Protein AF-A0A060BVW6-F1 (afdb_monomer_lite)

InterPro domains:
  IPR048912 Beta-galactosidase 1-like , first all-beta domain [PF21317] (2-100)

pLDDT: mean 92.95, std 6.06, range [51.47, 98.62]

Structure (mmCIF, N/CA/C/O backbone):
data_AF-A0A060BVW6-F1
#
_entry.id   AF-A0A060BVW6-F1
#
loop_
_atom_site.group_PDB
_atom_site.id
_atom_site.type_symbol
_atom_site.label_atom_id
_atom_site.label_alt_id
_atom_site.label_comp_id
_atom_site.label_asym_id
_atom_site.label_entity_id
_atom_site.label_seq_id
_atom_site.pdbx_PDB_ins_code
_atom_site.Cartn_x
_atom_site.Cartn_y
_atom_site.Cartn_z
_atom_site.occupancy
_atom_site.B_iso_or_equiv
_atom_site.auth_seq_id
_atom_site.auth_comp_id
_atom_site.auth_asym_id
_atom_site.auth_atom_id
_atom_site.pdbx_PDB_model_num
ATOM 1 N N . SER A 1 1 ? 0.487 -14.498 -8.858 1.00 51.47 1 SER A N 1
ATOM 2 C CA . SER A 1 1 ? 0.491 -13.100 -9.323 1.00 51.47 1 SER A CA 1
ATOM 3 C C . SER A 1 1 ? 1.792 -12.452 -8.881 1.00 51.47 1 SER A C 1
ATOM 5 O O . SER A 1 1 ? 2.311 -12.844 -7.844 1.00 51.47 1 SER A O 1
ATOM 7 N N . ARG A 1 2 ? 2.347 -11.556 -9.700 1.00 68.19 2 ARG A N 1
ATOM 8 C CA . ARG A 1 2 ? 3.429 -10.617 -9.361 1.00 68.19 2 ARG A CA 1
ATOM 9 C C . ARG A 1 2 ? 2.847 -9.212 -9.546 1.00 68.19 2 ARG A C 1
ATOM 11 O O . ARG A 1 2 ? 1.929 -9.080 -10.355 1.00 68.19 2 ARG A O 1
ATOM 18 N N . GLY A 1 3 ? 3.336 -8.210 -8.827 1.00 89.31 3 GLY A N 1
ATOM 19 C CA . GLY A 1 3 ? 2.819 -6.839 -8.905 1.00 89.31 3 GLY A CA 1
ATOM 20 C C . GLY A 1 3 ? 2.173 -6.400 -7.597 1.00 89.31 3 GLY A C 1
ATOM 21 O O . GLY A 1 3 ? 2.658 -6.760 -6.526 1.00 89.31 3 GLY A O 1
ATOM 22 N N . PHE A 1 4 ? 1.083 -5.635 -7.679 1.00 94.31 4 PHE A N 1
ATOM 23 C CA . PHE A 1 4 ? 0.494 -4.980 -6.512 1.00 94.31 4 PHE A C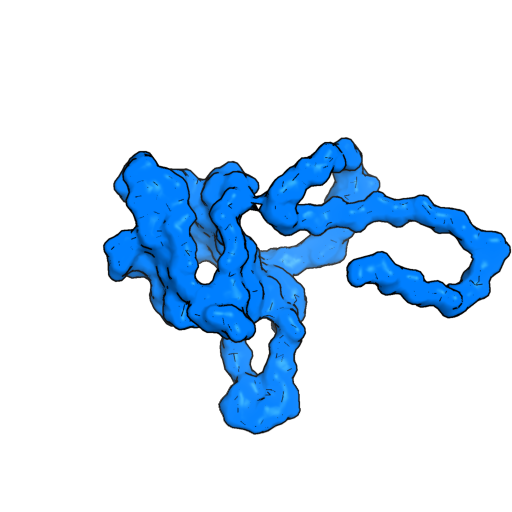A 1
ATOM 24 C C . PHE A 1 4 ? -0.912 -5.485 -6.184 1.00 94.31 4 PHE A C 1
ATOM 26 O O . PHE A 1 4 ? -1.695 -5.848 -7.067 1.00 94.31 4 PHE A O 1
ATOM 33 N N . VAL A 1 5 ? -1.257 -5.453 -4.898 1.00 95.69 5 VAL A N 1
ATOM 34 C CA . VAL A 1 5 ? -2.612 -5.685 -4.390 1.00 95.69 5 VAL A CA 1
ATOM 35 C C . VAL A 1 5 ? -3.001 -4.525 -3.487 1.00 95.69 5 VAL A C 1
ATOM 37 O O . VAL A 1 5 ? -2.297 -4.212 -2.531 1.00 95.69 5 VAL A O 1
ATOM 40 N N . ARG A 1 6 ? -4.141 -3.898 -3.766 1.00 96.56 6 ARG A N 1
ATOM 41 C CA . ARG A 1 6 ? -4.740 -2.889 -2.895 1.00 96.56 6 ARG A CA 1
ATOM 42 C C . ARG A 1 6 ? -5.692 -3.561 -1.917 1.00 96.56 6 ARG A C 1
ATOM 44 O O . ARG A 1 6 ? -6.665 -4.184 -2.340 1.00 96.56 6 ARG A O 1
ATOM 51 N N . TYR A 1 7 ? -5.438 -3.372 -0.631 1.00 97.69 7 TYR A N 1
ATOM 52 C CA . TYR A 1 7 ? -6.361 -3.673 0.454 1.00 97.69 7 TYR A CA 1
ATOM 53 C C . TYR A 1 7 ? -7.030 -2.374 0.899 1.00 97.69 7 TYR A C 1
ATOM 55 O O . TYR A 1 7 ? -6.339 -1.416 1.230 1.00 97.69 7 TYR A O 1
ATOM 63 N N . ARG A 1 8 ? -8.361 -2.335 0.906 1.00 98.44 8 ARG A N 1
ATOM 64 C CA . ARG A 1 8 ? -9.152 -1.163 1.296 1.00 98.44 8 ARG A CA 1
ATOM 65 C C . ARG A 1 8 ? -10.136 -1.503 2.402 1.00 98.44 8 ARG A C 1
ATOM 67 O O . ARG A 1 8 ? -10.773 -2.550 2.333 1.00 98.44 8 ARG A O 1
ATOM 74 N N . THR A 1 9 ? -10.309 -0.607 3.365 1.00 98.44 9 THR A N 1
ATOM 75 C CA . THR A 1 9 ? -11.393 -0.679 4.352 1.00 98.44 9 THR A CA 1
ATOM 76 C C . THR A 1 9 ? -11.816 0.714 4.812 1.00 98.44 9 THR A C 1
ATOM 78 O O . THR A 1 9 ? -11.035 1.659 4.738 1.00 98.44 9 THR A O 1
ATOM 81 N N . GLU A 1 10 ? -13.040 0.834 5.319 1.00 98.44 10 GLU A N 1
ATOM 82 C CA . GLU A 1 10 ? -13.539 2.069 5.929 1.00 98.44 10 GLU A CA 1
ATOM 83 C C . GLU A 1 10 ? -13.254 2.083 7.435 1.00 98.44 10 GLU A C 1
ATOM 85 O O . GLU A 1 10 ? -13.429 1.072 8.123 1.00 98.44 10 GLU A O 1
ATOM 90 N N . LEU A 1 11 ? -12.823 3.234 7.948 1.00 98.31 11 LEU A N 1
ATOM 91 C CA . LEU A 1 11 ? -12.609 3.496 9.367 1.00 98.31 11 LEU A CA 1
ATOM 92 C C . LEU A 1 11 ? -13.732 4.396 9.903 1.00 98.31 11 LEU A C 1
ATOM 94 O O . LEU A 1 11 ? -14.138 5.349 9.238 1.00 98.31 11 LEU A O 1
ATOM 98 N N . ALA A 1 12 ? -14.206 4.129 11.122 1.00 95.81 12 ALA A N 1
ATOM 99 C CA . ALA A 1 12 ? -15.303 4.876 11.754 1.00 95.81 12 ALA A CA 1
ATOM 100 C C . ALA A 1 12 ? -15.081 5.135 13.261 1.00 95.81 12 ALA A C 1
ATOM 102 O O . ALA A 1 12 ? -16.025 5.402 14.001 1.00 95.81 12 ALA A O 1
ATOM 103 N N . ASP A 1 13 ? -13.832 5.068 13.723 1.00 92.88 13 ASP A N 1
ATOM 104 C CA . ASP A 1 13 ? -13.440 5.169 15.137 1.00 92.88 13 ASP A CA 1
ATOM 105 C C . ASP A 1 13 ? -13.183 6.621 15.602 1.00 92.88 13 ASP A C 1
ATOM 107 O O . ASP A 1 13 ? -12.810 6.862 16.752 1.00 92.88 13 ASP A O 1
ATOM 111 N N . GLY A 1 14 ? -13.408 7.605 14.725 1.00 92.06 14 GLY A N 1
ATOM 112 C CA . GLY A 1 14 ? -13.365 9.035 15.041 1.00 92.06 14 GLY A CA 1
ATOM 113 C C . GLY A 1 14 ? -12.085 9.755 14.605 1.00 92.06 14 GLY A C 1
ATOM 114 O O . GLY A 1 14 ? -11.288 9.254 13.815 1.00 92.06 14 GLY A O 1
ATOM 115 N N . PHE A 1 15 ? -11.907 10.984 15.097 1.00 95.00 15 PHE A N 1
ATOM 116 C CA . PHE A 1 15 ? -10.856 11.904 14.633 1.00 95.00 15 PHE A CA 1
ATOM 117 C C . PHE A 1 15 ? -9.542 11.832 15.421 1.00 95.00 15 PHE A C 1
ATOM 119 O O . PHE A 1 15 ? -8.584 12.510 15.061 1.00 95.00 15 PHE A O 1
ATOM 126 N N . ALA A 1 16 ? -9.478 11.033 16.487 1.00 96.25 16 ALA A N 1
ATOM 127 C CA . ALA A 1 16 ? -8.242 10.857 17.240 1.00 96.25 16 ALA A CA 1
ATOM 128 C C . ALA A 1 16 ? -7.221 10.030 16.432 1.00 96.25 16 ALA A C 1
ATOM 130 O O . ALA A 1 16 ? -7.627 9.093 15.732 1.00 96.25 16 ALA A O 1
ATOM 131 N N . PRO A 1 17 ? -5.911 10.325 16.541 1.00 97.88 17 PRO A N 1
ATOM 132 C CA . PRO A 1 17 ? -4.870 9.467 15.991 1.00 97.88 17 PRO A CA 1
ATOM 133 C C . PRO A 1 17 ? -4.975 8.041 16.530 1.00 97.88 17 PRO A C 1
ATOM 135 O O . PRO A 1 17 ? -5.288 7.830 17.704 1.00 97.88 17 PRO A O 1
ATOM 138 N N . ALA A 1 18 ? -4.680 7.058 15.684 1.00 98.06 18 ALA A N 1
ATOM 139 C CA . ALA A 1 18 ? -4.763 5.652 16.055 1.00 98.06 18 ALA A CA 1
ATOM 140 C C . ALA A 1 18 ? -3.646 4.834 15.418 1.00 98.06 18 ALA A C 1
ATOM 142 O O . ALA A 1 18 ? -3.226 5.073 14.289 1.00 98.06 18 ALA A O 1
ATOM 143 N N . VAL A 1 19 ? -3.176 3.835 16.158 1.00 98.31 19 VAL A N 1
ATOM 144 C CA . VAL A 1 19 ? -2.156 2.909 15.674 1.00 98.31 19 VAL A CA 1
ATOM 145 C C . VAL A 1 19 ? -2.805 1.890 14.743 1.00 98.31 19 VAL A C 1
ATOM 147 O O . VAL A 1 19 ? -3.677 1.135 15.179 1.00 98.31 19 VAL A O 1
ATOM 150 N N . PHE A 1 20 ? -2.357 1.855 13.490 1.00 98.44 20 PHE A N 1
ATOM 151 C CA . PHE A 1 20 ? -2.619 0.765 12.559 1.00 98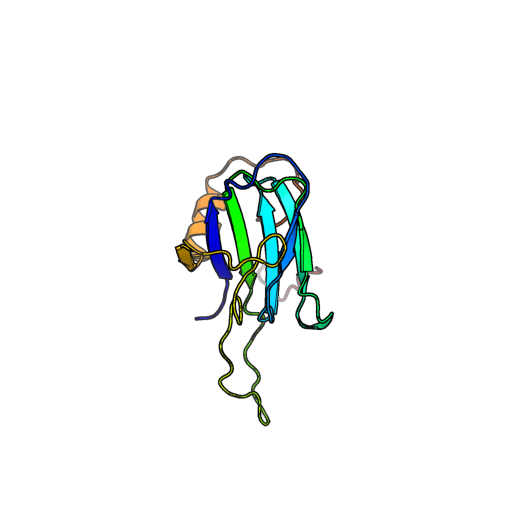.44 20 PHE A CA 1
ATOM 152 C C . PHE A 1 20 ? -1.475 -0.245 12.632 1.00 98.44 20 PHE A C 1
ATOM 154 O O . PHE A 1 20 ? -0.302 0.137 12.610 1.00 98.44 20 PHE A O 1
ATOM 161 N N . SER A 1 21 ? -1.798 -1.531 12.733 1.00 98.00 21 SER A N 1
ATOM 162 C CA . SER A 1 21 ? -0.792 -2.589 12.759 1.00 98.00 21 SER A CA 1
ATOM 163 C C . SER A 1 21 ? -1.228 -3.849 12.029 1.00 98.00 21 SER A C 1
ATOM 165 O O . SER A 1 21 ? -2.417 -4.111 11.857 1.00 98.00 21 SER A O 1
ATOM 167 N N . VAL A 1 22 ? -0.244 -4.638 11.614 1.00 97.31 22 VAL A N 1
ATOM 168 C CA . VAL A 1 22 ? -0.396 -5.962 10.995 1.00 97.31 22 VAL A CA 1
ATOM 169 C C . VAL A 1 22 ? 0.599 -6.927 11.642 1.00 97.31 22 VAL A C 1
ATOM 171 O O . VAL A 1 22 ? 1.495 -6.482 12.364 1.00 97.31 22 VAL A O 1
ATOM 174 N N . ASP A 1 23 ? 0.474 -8.234 11.410 1.00 95.06 23 ASP A N 1
ATOM 175 C CA . ASP A 1 23 ? 1.494 -9.164 11.916 1.00 95.06 23 ASP A CA 1
ATOM 176 C C . ASP A 1 23 ? 2.755 -9.095 11.051 1.00 95.06 23 ASP A C 1
ATOM 178 O O . ASP A 1 23 ? 3.864 -9.023 11.581 1.00 95.06 23 ASP A O 1
ATOM 182 N N . GLU A 1 24 ? 2.586 -9.075 9.727 1.00 94.81 24 GLU A N 1
ATOM 183 C CA . GLU A 1 24 ? 3.679 -8.915 8.769 1.00 94.81 24 GLU A CA 1
ATOM 184 C C . GLU A 1 24 ? 3.162 -8.339 7.438 1.00 94.81 24 GLU A C 1
ATOM 186 O O . GLU A 1 24 ? 2.025 -8.581 7.025 1.00 94.81 24 GLU A O 1
ATOM 191 N N . VAL A 1 25 ? 4.019 -7.590 6.747 1.00 94.81 25 VAL A N 1
ATOM 192 C CA . VAL A 1 25 ? 3.826 -7.184 5.350 1.00 94.81 25 VAL A CA 1
ATOM 193 C C . VAL A 1 25 ? 4.735 -8.027 4.463 1.00 94.81 25 VAL A C 1
ATOM 195 O O . VAL A 1 25 ? 5.895 -8.258 4.798 1.00 94.81 25 VAL A O 1
ATOM 198 N N . ARG A 1 26 ? 4.214 -8.502 3.330 1.00 94.56 26 ARG A N 1
ATOM 199 C CA . ARG A 1 26 ? 4.969 -9.277 2.338 1.00 94.56 26 ARG A CA 1
ATOM 200 C C . ARG A 1 26 ? 4.763 -8.695 0.932 1.00 94.56 26 ARG A C 1
ATOM 202 O O . ARG A 1 26 ? 3.813 -9.100 0.264 1.00 94.56 26 ARG A O 1
ATOM 209 N N . ASP A 1 27 ? 5.599 -7.757 0.477 1.00 93.81 27 ASP A N 1
ATOM 210 C CA . ASP A 1 27 ? 6.864 -7.309 1.115 1.00 93.81 27 ASP A CA 1
ATOM 211 C C . ASP A 1 27 ? 6.906 -5.824 1.482 1.00 93.81 27 ASP A C 1
ATOM 213 O O . ASP A 1 27 ? 7.376 -5.495 2.569 1.00 93.81 27 ASP A O 1
ATOM 217 N N . ARG A 1 28 ? 6.331 -4.939 0.667 1.00 96.44 28 ARG A N 1
ATOM 218 C CA . ARG A 1 28 ? 6.268 -3.502 0.965 1.00 96.44 28 ARG A CA 1
ATOM 219 C C . ARG A 1 28 ? 4.834 -3.010 0.894 1.00 96.44 28 ARG A C 1
ATOM 221 O O . ARG A 1 28 ? 4.127 -3.334 -0.051 1.00 96.44 28 ARG A O 1
ATOM 228 N N . ALA A 1 29 ? 4.394 -2.229 1.876 1.00 97.12 29 ALA A N 1
ATOM 229 C CA . ALA A 1 29 ? 3.042 -1.685 1.930 1.00 97.12 29 ALA A CA 1
ATOM 230 C C . ALA A 1 29 ? 3.062 -0.163 2.015 1.00 97.12 29 ALA A C 1
ATOM 232 O O . ALA A 1 29 ? 3.553 0.404 2.987 1.00 97.12 29 ALA A O 1
ATOM 233 N N . TRP A 1 30 ? 2.464 0.490 1.025 1.00 97.56 30 TRP A N 1
ATOM 234 C CA . TRP A 1 30 ? 2.215 1.927 1.020 1.00 97.56 30 TRP A CA 1
ATOM 235 C C . TRP A 1 30 ? 0.846 2.189 1.644 1.00 97.56 30 TRP A C 1
ATOM 237 O O . TRP A 1 30 ? -0.165 1.675 1.161 1.00 97.56 30 TRP A O 1
ATOM 247 N N . VAL A 1 31 ? 0.813 2.961 2.728 1.00 98.06 31 VAL A N 1
ATOM 248 C CA . VAL A 1 31 ? -0.395 3.245 3.508 1.00 98.06 31 VAL A CA 1
ATOM 249 C C . VAL A 1 31 ? -0.863 4.667 3.222 1.00 98.06 31 VAL A C 1
ATOM 251 O O . VAL A 1 31 ? -0.086 5.616 3.340 1.00 98.06 31 VAL A O 1
ATOM 254 N N . SER A 1 32 ? -2.142 4.819 2.889 1.00 98.12 32 SER A N 1
ATOM 255 C CA . SER A 1 32 ? -2.793 6.113 2.674 1.00 98.12 32 SER A CA 1
ATOM 256 C C . SER A 1 32 ? -4.174 6.168 3.320 1.00 98.12 32 SER A C 1
ATOM 258 O O . SER A 1 32 ? -4.857 5.148 3.412 1.00 98.12 32 SER A O 1
ATOM 260 N N . LEU A 1 33 ? -4.598 7.362 3.729 1.00 98.12 33 LEU A N 1
ATOM 261 C CA . LEU A 1 33 ? -5.905 7.619 4.330 1.00 98.12 33 LEU A CA 1
ATOM 262 C C . LEU A 1 33 ? -6.623 8.719 3.547 1.00 98.12 33 LEU A C 1
ATOM 264 O O . LEU A 1 33 ? -6.105 9.824 3.434 1.00 98.12 33 LEU A O 1
ATOM 268 N N . ASP A 1 34 ? -7.797 8.413 2.994 1.00 97.12 34 ASP A N 1
ATOM 269 C CA . ASP A 1 34 ? -8.532 9.276 2.051 1.00 97.12 34 ASP A CA 1
ATOM 270 C C . ASP A 1 34 ? -7.682 9.722 0.841 1.00 97.12 34 ASP A C 1
ATOM 272 O O . ASP A 1 34 ? -7.871 10.796 0.276 1.00 97.12 34 ASP A O 1
ATOM 276 N N . GLY A 1 35 ? -6.729 8.877 0.434 1.00 94.56 35 GLY A N 1
ATOM 277 C CA . GLY A 1 35 ? -5.776 9.162 -0.642 1.00 94.56 35 GLY A CA 1
ATOM 278 C C . GLY A 1 35 ? -4.529 9.940 -0.210 1.00 94.56 35 GLY A C 1
ATOM 279 O O . GLY A 1 35 ? -3.572 9.989 -0.981 1.00 94.56 35 GLY A O 1
ATOM 280 N N . ASP A 1 36 ? -4.484 10.471 1.015 1.00 95.31 36 ASP A N 1
ATOM 281 C CA . ASP A 1 36 ? -3.295 11.139 1.544 1.00 95.31 36 ASP A CA 1
ATOM 282 C C . ASP A 1 36 ? -2.262 10.101 2.021 1.00 95.31 36 ASP A C 1
ATOM 284 O O . ASP A 1 36 ? -2.601 9.226 2.828 1.00 95.31 36 ASP A O 1
ATOM 288 N N . PRO A 1 37 ? -0.996 10.168 1.573 1.00 97.19 37 PRO A N 1
ATOM 289 C CA . PRO A 1 37 ? 0.050 9.256 2.026 1.00 97.19 37 PRO A CA 1
ATOM 290 C C . PRO A 1 37 ? 0.311 9.393 3.529 1.00 97.19 37 PRO A C 1
ATOM 292 O O . PRO A 1 37 ? 0.551 10.491 4.028 1.00 97.19 37 PRO A O 1
ATOM 295 N N . VAL A 1 38 ? 0.322 8.265 4.239 1.00 97.75 38 VAL A N 1
ATOM 296 C CA . VAL A 1 38 ? 0.660 8.194 5.670 1.00 97.75 38 VAL A CA 1
ATOM 297 C C . VAL A 1 38 ? 2.088 7.688 5.861 1.00 97.75 38 VAL A C 1
ATOM 299 O O . VAL A 1 38 ? 2.834 8.233 6.669 1.00 97.75 38 VAL A O 1
ATOM 302 N N . GLY A 1 39 ? 2.490 6.664 5.105 1.00 96.88 39 GLY A N 1
ATOM 303 C CA . GLY A 1 39 ? 3.853 6.139 5.134 1.00 96.88 39 GLY A CA 1
ATOM 304 C C . GLY A 1 39 ? 3.971 4.751 4.518 1.00 96.88 39 GLY A C 1
ATOM 305 O O . GLY A 1 39 ? 3.080 4.301 3.797 1.00 96.88 39 GLY A O 1
ATOM 306 N N . VAL A 1 40 ? 5.092 4.086 4.791 1.00 97.12 40 VAL A N 1
ATOM 307 C CA . VAL A 1 40 ? 5.436 2.775 4.230 1.00 97.12 40 VAL A CA 1
ATOM 308 C C . VAL A 1 40 ? 5.757 1.808 5.364 1.00 97.12 40 VAL A C 1
ATOM 310 O O . VAL A 1 40 ? 6.340 2.213 6.364 1.00 97.12 40 VAL A O 1
ATOM 313 N N . LEU A 1 41 ? 5.347 0.552 5.208 1.00 97.56 41 LEU A N 1
ATOM 314 C CA . LEU A 1 41 ? 5.785 -0.572 6.029 1.00 97.56 41 LEU A CA 1
ATOM 315 C C . LEU A 1 41 ? 6.601 -1.518 5.148 1.00 97.56 41 LEU A C 1
ATOM 317 O O . LEU A 1 41 ? 6.086 -2.022 4.146 1.00 97.56 41 LEU A O 1
ATOM 321 N N . ALA A 1 42 ? 7.852 -1.753 5.516 1.00 96.12 42 ALA A N 1
ATOM 322 C CA . ALA A 1 42 ? 8.785 -2.586 4.775 1.00 96.12 42 ALA A CA 1
ATOM 323 C C . ALA A 1 42 ? 9.168 -3.859 5.553 1.00 96.12 42 ALA A C 1
ATOM 325 O O . ALA A 1 42 ? 9.565 -3.809 6.726 1.00 96.12 42 ALA A O 1
ATOM 326 N N . ARG A 1 43 ? 9.071 -5.021 4.894 1.00 94.88 43 ARG A N 1
ATOM 327 C CA . ARG A 1 43 ? 9.411 -6.330 5.475 1.00 94.88 43 ARG A CA 1
ATOM 328 C C . ARG A 1 43 ? 10.865 -6.404 5.919 1.00 94.88 43 ARG A C 1
ATOM 330 O O . ARG A 1 43 ? 11.158 -6.946 6.982 1.00 94.88 43 ARG A O 1
ATOM 337 N N . GLU A 1 44 ? 11.772 -5.868 5.116 1.00 93.38 44 GLU A N 1
ATOM 338 C CA . GLU A 1 44 ? 13.212 -5.837 5.359 1.00 93.38 44 GLU A CA 1
ATOM 339 C C . GLU A 1 44 ? 13.576 -5.054 6.627 1.00 93.38 44 GLU A C 1
ATOM 341 O O . GLU A 1 44 ? 14.535 -5.398 7.320 1.00 93.38 44 GLU A O 1
ATOM 346 N N . LEU A 1 45 ? 12.760 -4.056 6.975 1.00 95.31 45 LEU A N 1
ATOM 347 C CA . LEU A 1 45 ? 12.892 -3.261 8.195 1.00 95.31 45 LEU A CA 1
ATOM 348 C C . LEU A 1 45 ? 12.066 -3.819 9.364 1.00 95.31 45 LEU A C 1
ATOM 350 O O . LEU A 1 45 ? 12.110 -3.269 10.462 1.00 95.31 45 LEU A O 1
ATOM 354 N N . HIS A 1 46 ? 11.354 -4.934 9.163 1.00 94.88 46 HIS A N 1
ATOM 355 C CA . HIS A 1 46 ? 10.426 -5.527 10.133 1.00 94.88 46 HIS A CA 1
ATOM 356 C C . HIS A 1 46 ? 9.346 -4.538 10.607 1.00 94.88 46 HIS A C 1
ATOM 358 O O . HIS A 1 46 ? 8.863 -4.604 11.744 1.00 94.88 46 HIS A O 1
ATOM 364 N N . GLU A 1 47 ? 8.962 -3.609 9.735 1.00 97.56 47 GLU A N 1
ATOM 365 C CA . GLU A 1 47 ? 7.939 -2.619 10.027 1.00 97.56 47 GLU A CA 1
ATOM 366 C C . GLU A 1 47 ? 6.554 -3.252 9.929 1.00 97.56 47 GLU A C 1
ATOM 368 O O . GLU A 1 47 ? 6.204 -3.951 8.979 1.00 97.56 47 GLU A O 1
ATOM 373 N N . ARG A 1 48 ? 5.750 -3.003 10.957 1.00 97.19 48 ARG A N 1
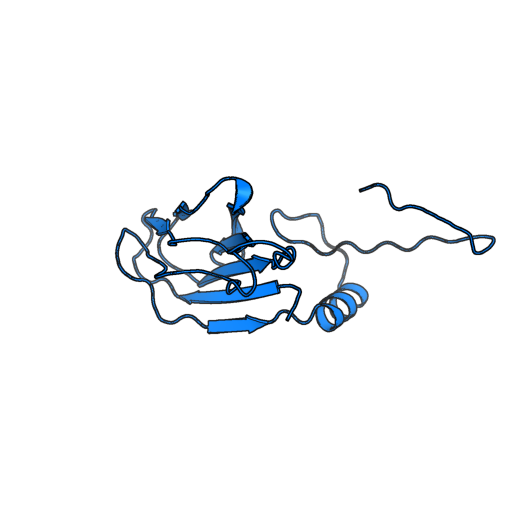ATOM 374 C CA . ARG A 1 48 ? 4.434 -3.632 11.129 1.00 97.19 48 ARG A CA 1
ATOM 375 C C . ARG A 1 48 ? 3.399 -2.712 11.766 1.00 97.19 48 ARG A C 1
ATOM 377 O O . ARG A 1 48 ? 2.289 -3.139 12.068 1.00 97.19 48 ARG A O 1
ATOM 384 N N . VAL A 1 49 ? 3.787 -1.470 12.040 1.00 97.75 49 VAL A N 1
ATOM 385 C CA . VAL A 1 49 ? 3.008 -0.497 12.802 1.00 97.75 49 VAL A CA 1
ATOM 386 C C . VAL A 1 49 ? 3.214 0.881 12.191 1.00 97.75 49 VAL A C 1
ATOM 388 O O . VAL A 1 49 ? 4.348 1.269 11.928 1.00 97.75 49 VAL A O 1
ATOM 391 N N . ILE A 1 50 ? 2.131 1.635 12.032 1.00 98.06 50 ILE A N 1
ATOM 392 C CA . ILE A 1 50 ? 2.163 3.044 11.641 1.00 98.06 50 ILE A CA 1
ATOM 393 C C . ILE A 1 50 ? 1.070 3.822 12.379 1.00 98.06 50 ILE A C 1
ATOM 395 O O . ILE A 1 50 ? 0.008 3.285 12.702 1.00 98.06 50 ILE A O 1
ATOM 399 N N . LEU A 1 51 ? 1.334 5.094 12.679 1.00 98.44 51 LEU A N 1
ATOM 400 C CA . LEU A 1 51 ? 0.344 5.988 13.271 1.00 98.44 51 LEU A CA 1
ATOM 401 C C . LEU A 1 51 ? -0.513 6.609 12.163 1.00 98.44 51 LEU A C 1
ATOM 403 O O . LEU A 1 51 ? 0.006 7.322 11.309 1.00 98.44 51 LEU A O 1
ATOM 407 N N . LEU A 1 52 ? -1.823 6.377 12.206 1.00 98.50 52 LEU A N 1
ATOM 408 C CA . LEU A 1 52 ? -2.777 7.116 11.389 1.00 98.50 52 LEU A CA 1
ATOM 409 C C . LEU A 1 52 ? -3.101 8.454 12.069 1.00 98.50 52 LEU A C 1
ATOM 411 O O . LEU A 1 52 ? -3.301 8.480 13.289 1.00 98.50 52 LEU A O 1
ATOM 415 N N . PRO A 1 53 ? -3.219 9.561 11.312 1.00 97.69 53 PRO A N 1
ATOM 416 C CA . PRO A 1 53 ? -3.526 10.874 11.882 1.00 97.69 53 PRO A CA 1
ATOM 417 C C . PRO A 1 53 ? -4.949 10.956 12.457 1.00 97.69 53 PRO A C 1
ATOM 419 O O . PRO A 1 53 ? -5.221 11.792 13.312 1.00 97.69 53 PRO A O 1
ATOM 422 N N . ARG A 1 54 ? -5.851 10.087 11.990 1.00 97.94 54 ARG A N 1
ATOM 423 C CA . ARG A 1 54 ? -7.228 9.920 12.462 1.00 97.94 54 ARG A CA 1
ATOM 424 C C . ARG A 1 54 ? -7.677 8.479 12.216 1.00 97.94 54 ARG A C 1
ATOM 426 O O . ARG A 1 54 ? -7.110 7.797 11.365 1.00 97.94 54 ARG A O 1
ATOM 433 N N . ALA A 1 55 ? -8.714 8.040 12.916 1.00 97.19 55 ALA A N 1
ATOM 434 C CA . ALA A 1 55 ? -9.287 6.699 12.806 1.00 97.19 55 ALA A CA 1
ATOM 435 C C . ALA A 1 55 ? -10.624 6.698 12.035 1.00 97.19 55 ALA A C 1
ATOM 437 O O . ALA A 1 55 ? -11.525 5.913 12.327 1.00 97.19 55 ALA A O 1
ATOM 438 N N . THR A 1 56 ? -10.771 7.608 11.070 1.00 98.19 56 THR A N 1
ATOM 439 C CA . THR A 1 56 ? -11.965 7.773 10.232 1.00 98.19 56 THR A CA 1
ATOM 440 C C . THR A 1 56 ? -11.567 8.066 8.786 1.00 98.19 56 THR A C 1
ATOM 442 O O . THR A 1 56 ? -10.552 8.733 8.564 1.00 98.19 56 THR A O 1
ATOM 445 N N . GLY A 1 57 ? -12.360 7.578 7.832 1.00 98.25 57 GLY A N 1
ATOM 446 C CA . GLY A 1 57 ? -12.103 7.689 6.392 1.00 98.25 57 GLY A CA 1
ATOM 447 C C . GLY A 1 57 ? -11.717 6.359 5.744 1.00 98.25 57 GLY A C 1
ATOM 448 O O . GLY A 1 57 ? -11.743 5.306 6.385 1.00 98.25 57 GLY A O 1
ATOM 449 N N . THR A 1 58 ? -11.341 6.410 4.471 1.00 98.62 58 THR A N 1
ATOM 450 C CA . THR A 1 58 ? -10.968 5.237 3.680 1.00 98.62 58 THR A CA 1
ATOM 451 C C . THR A 1 58 ? -9.480 4.939 3.842 1.00 98.62 58 THR A C 1
ATOM 453 O O . THR A 1 58 ? -8.626 5.701 3.386 1.00 98.62 58 THR A O 1
ATOM 456 N N . LEU A 1 59 ? -9.156 3.809 4.472 1.00 98.62 59 LEU A N 1
ATOM 457 C CA . LEU A 1 59 ? -7.791 3.301 4.574 1.00 98.62 59 LEU A CA 1
ATOM 458 C C . LEU A 1 59 ? -7.470 2.443 3.350 1.00 98.62 59 LEU A C 1
ATOM 460 O O . LEU A 1 59 ? -8.100 1.406 3.129 1.00 98.62 59 LEU A O 1
ATOM 464 N N . ASP A 1 60 ? -6.452 2.847 2.598 1.00 98.38 60 ASP A N 1
ATOM 465 C CA . ASP A 1 60 ? -5.873 2.077 1.501 1.00 98.38 60 ASP A CA 1
ATOM 466 C C . ASP A 1 60 ? -4.463 1.609 1.872 1.00 98.38 60 ASP A C 1
ATOM 468 O O . ASP A 1 60 ? -3.627 2.386 2.338 1.00 98.38 60 ASP A O 1
ATOM 472 N N . VAL A 1 61 ? -4.194 0.327 1.631 1.00 97.81 61 VAL A N 1
ATOM 473 C CA . VAL A 1 61 ? -2.884 -0.300 1.799 1.00 97.81 61 VAL A CA 1
ATOM 474 C C . VAL A 1 61 ? -2.510 -0.995 0.496 1.00 97.81 61 VAL A C 1
ATOM 476 O O . VAL A 1 61 ? -3.055 -2.045 0.148 1.00 97.81 61 VAL A O 1
ATOM 479 N N . LEU A 1 62 ? -1.595 -0.387 -0.253 1.00 97.19 62 LEU A N 1
ATOM 480 C CA . LEU A 1 62 ? -1.082 -0.922 -1.508 1.00 97.19 62 LEU A CA 1
ATOM 481 C C . LEU A 1 62 ? 0.152 -1.777 -1.222 1.00 97.19 62 LEU A C 1
ATOM 483 O O . LEU A 1 62 ? 1.203 -1.245 -0.873 1.00 97.19 62 LEU A O 1
ATOM 487 N N . VAL A 1 63 ? 0.018 -3.094 -1.368 1.00 96.75 63 VAL A N 1
ATOM 488 C CA . VAL A 1 63 ? 1.099 -4.050 -1.116 1.00 96.75 63 VAL A CA 1
ATOM 489 C C . VAL A 1 63 ? 1.773 -4.461 -2.416 1.00 96.75 63 VAL A C 1
ATOM 491 O O . VAL A 1 63 ? 1.100 -4.876 -3.357 1.00 96.75 63 VAL A O 1
ATOM 494 N N . GLU A 1 64 ? 3.095 -4.380 -2.435 1.00 95.12 64 GLU A N 1
ATOM 495 C CA . GLU A 1 64 ? 3.988 -4.804 -3.507 1.00 95.12 64 GLU A CA 1
ATOM 496 C C . GLU A 1 64 ? 4.574 -6.193 -3.212 1.00 95.12 64 GLU A C 1
ATOM 498 O O . GLU A 1 64 ? 5.086 -6.450 -2.116 1.00 95.12 64 GLU A O 1
ATOM 503 N N . ASP A 1 65 ? 4.492 -7.100 -4.191 1.00 93.31 65 ASP A N 1
ATOM 504 C CA . ASP A 1 65 ? 5.238 -8.364 -4.201 1.00 93.31 65 ASP A CA 1
ATOM 505 C C . ASP A 1 65 ? 6.589 -8.146 -4.900 1.00 93.31 65 ASP A C 1
ATOM 507 O O . ASP A 1 65 ? 6.664 -8.171 -6.131 1.00 93.31 65 ASP A O 1
ATOM 511 N N . GLU A 1 66 ? 7.656 -7.971 -4.112 1.00 90.50 66 GLU A N 1
ATOM 512 C CA . GLU A 1 66 ? 9.027 -7.706 -4.588 1.00 90.50 66 GLU A CA 1
ATOM 513 C C . GLU A 1 66 ? 9.753 -8.987 -5.060 1.00 90.50 66 GLU A C 1
ATOM 515 O O . GLU A 1 66 ? 10.944 -8.984 -5.373 1.00 90.50 66 GLU A O 1
ATOM 520 N N . GLY A 1 67 ? 9.037 -10.112 -5.150 1.00 86.25 67 GLY A N 1
ATOM 521 C CA . GLY A 1 67 ? 9.557 -11.374 -5.657 1.00 86.25 67 GLY A CA 1
ATOM 522 C C . GLY A 1 67 ? 9.517 -12.496 -4.627 1.00 86.25 67 GLY A C 1
ATOM 523 O O . GLY A 1 67 ? 9.643 -12.320 -3.415 1.00 86.25 67 GLY A O 1
ATOM 524 N N . ARG A 1 68 ? 9.317 -13.722 -5.114 1.00 86.62 68 ARG A N 1
ATOM 525 C CA . ARG A 1 68 ? 9.203 -14.907 -4.257 1.00 86.62 68 ARG A CA 1
ATOM 526 C C . ARG A 1 68 ? 10.573 -15.477 -3.930 1.00 86.62 68 ARG A C 1
ATOM 528 O O . ARG A 1 68 ? 11.409 -15.627 -4.817 1.00 86.62 68 ARG A O 1
ATOM 535 N N . VAL A 1 69 ? 10.743 -15.874 -2.670 1.00 85.88 69 VAL A N 1
ATOM 536 C CA . VAL A 1 69 ? 11.911 -16.636 -2.224 1.00 85.88 69 VAL A CA 1
ATOM 537 C C . VAL A 1 69 ? 12.047 -17.902 -3.078 1.00 85.88 69 VAL A C 1
ATOM 539 O O . VAL A 1 69 ? 11.080 -18.646 -3.251 1.00 85.88 69 VAL A O 1
ATOM 542 N N . ASN A 1 70 ? 13.248 -18.135 -3.609 1.00 87.38 70 ASN A N 1
ATOM 543 C CA . ASN A 1 70 ? 13.563 -19.217 -4.547 1.00 87.38 70 ASN A CA 1
ATOM 544 C C . ASN A 1 70 ? 14.450 -20.327 -3.950 1.00 87.38 70 ASN A C 1
ATOM 546 O O . ASN A 1 70 ? 14.808 -21.260 -4.663 1.00 87.38 70 ASN A O 1
ATOM 550 N N . TYR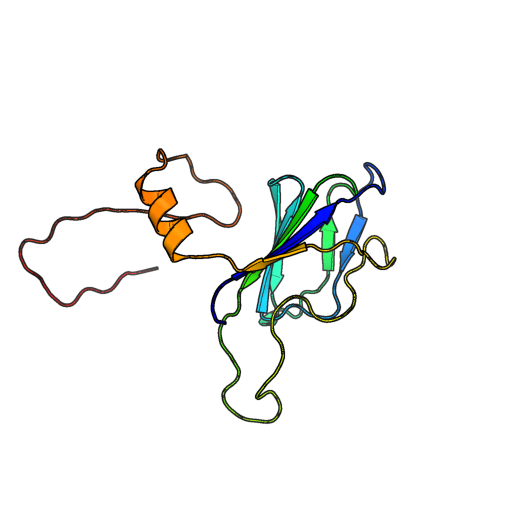 A 1 71 ? 14.793 -20.258 -2.660 1.00 86.56 71 TYR A N 1
ATOM 551 C CA . TYR A 1 71 ? 15.532 -21.308 -1.956 1.00 86.56 71 TYR A CA 1
ATOM 552 C C . TYR A 1 71 ? 15.150 -21.379 -0.470 1.00 86.56 71 TYR A C 1
ATOM 554 O O . TYR A 1 71 ? 14.661 -20.418 0.122 1.00 86.56 71 TYR A O 1
ATOM 562 N N . GLY A 1 72 ? 15.426 -22.521 0.159 1.00 88.25 72 GLY A N 1
ATOM 563 C CA . GLY A 1 72 ? 15.291 -22.679 1.606 1.00 88.25 72 GLY A CA 1
ATOM 564 C C . GLY A 1 72 ? 13.841 -22.771 2.112 1.00 88.25 72 GLY A C 1
ATOM 565 O O . GLY A 1 72 ? 12.910 -22.994 1.339 1.00 88.25 72 GLY A O 1
ATOM 566 N N . PRO A 1 73 ? 13.630 -22.631 3.432 1.00 88.00 73 PRO A N 1
ATOM 567 C CA . PRO A 1 73 ? 12.372 -22.998 4.091 1.00 88.00 73 PRO A CA 1
ATOM 568 C C . PRO A 1 73 ? 11.203 -22.044 3.807 1.00 88.00 73 PRO A C 1
ATOM 570 O O . PRO A 1 73 ? 10.071 -22.349 4.163 1.00 88.00 73 PRO A O 1
ATOM 573 N N . ARG A 1 74 ? 11.465 -20.889 3.185 1.00 84.56 74 ARG A N 1
ATOM 574 C CA . ARG A 1 74 ? 10.463 -19.849 2.898 1.00 84.56 74 ARG A CA 1
ATOM 575 C C . ARG A 1 74 ? 9.873 -19.943 1.485 1.00 84.56 74 ARG A C 1
ATOM 577 O O . ARG A 1 74 ? 9.129 -19.059 1.058 1.00 84.56 74 ARG A O 1
ATOM 584 N N . ILE A 1 75 ? 10.200 -21.000 0.737 1.00 87.31 75 ILE A N 1
ATOM 585 C CA . ILE A 1 75 ? 9.565 -21.276 -0.557 1.00 87.31 75 ILE A CA 1
ATOM 586 C C . ILE A 1 75 ? 8.052 -21.420 -0.357 1.00 87.31 75 ILE A C 1
ATOM 588 O O . ILE A 1 75 ? 7.589 -22.122 0.537 1.00 87.31 75 ILE A O 1
ATOM 592 N N . GLY A 1 76 ? 7.279 -20.768 -1.227 1.00 86.12 76 GLY A N 1
ATOM 593 C CA . GLY A 1 76 ? 5.818 -20.875 -1.233 1.00 86.12 76 GLY A CA 1
ATOM 594 C C . GLY A 1 76 ? 5.096 -19.951 -0.250 1.00 86.12 76 GLY A C 1
ATOM 595 O O . GLY A 1 76 ? 3.871 -20.003 -0.185 1.00 86.12 76 GLY A O 1
ATOM 596 N N . GLU A 1 77 ? 5.808 -19.076 0.467 1.00 88.75 77 GLU A N 1
ATOM 597 C CA . GLU A 1 77 ? 5.176 -18.122 1.380 1.00 88.75 77 GLU A CA 1
ATOM 598 C C . GLU A 1 77 ? 4.077 -17.281 0.691 1.00 88.75 77 GLU A C 1
ATOM 600 O O . GLU A 1 77 ? 4.240 -16.838 -0.460 1.00 88.75 77 GLU A O 1
ATOM 605 N N . PRO A 1 78 ? 2.946 -17.039 1.382 1.00 88.81 78 PRO A N 1
ATOM 606 C CA . PRO A 1 78 ? 1.938 -16.105 0.904 1.00 88.81 78 PRO A CA 1
ATOM 607 C C . PRO A 1 78 ? 2.493 -14.675 0.888 1.00 88.81 78 PRO A C 1
ATOM 609 O O . PRO A 1 78 ? 3.430 -14.345 1.617 1.00 88.81 78 PRO A O 1
ATOM 612 N N . LYS A 1 79 ? 1.893 -13.842 0.037 1.00 90.50 79 LYS A N 1
ATOM 613 C CA . LYS A 1 79 ? 2.213 -12.422 -0.168 1.00 90.50 79 LYS A CA 1
ATOM 614 C C . LYS A 1 79 ? 1.013 -11.569 0.241 1.00 90.50 79 LYS A C 1
ATOM 616 O O . LYS A 1 79 ? -0.100 -12.095 0.284 1.00 90.50 79 LYS A O 1
ATOM 621 N N . GLY A 1 80 ? 1.230 -10.284 0.508 1.00 92.62 80 GLY A N 1
ATOM 622 C CA . GLY A 1 80 ? 0.187 -9.354 0.941 1.00 92.62 80 GLY A CA 1
ATOM 623 C C . GLY A 1 80 ? 0.298 -8.951 2.413 1.00 92.62 80 GLY A C 1
ATOM 624 O O . GLY A 1 80 ? 1.383 -8.951 2.995 1.00 92.62 80 GLY A O 1
ATOM 625 N N . LEU A 1 81 ? -0.846 -8.610 3.011 1.00 92.56 81 LEU A N 1
ATOM 626 C CA . LEU A 1 81 ? -0.975 -8.392 4.453 1.00 92.56 81 LEU A CA 1
ATOM 627 C C . LEU A 1 81 ? -1.145 -9.732 5.170 1.00 92.56 81 LEU A C 1
ATOM 629 O O . LEU A 1 81 ? -2.072 -10.487 4.870 1.00 92.56 81 LEU A O 1
ATOM 633 N N . ILE A 1 82 ? -0.247 -10.032 6.103 1.00 92.88 82 ILE A N 1
ATOM 634 C CA . ILE A 1 82 ? -0.219 -11.295 6.839 1.00 92.88 82 ILE A CA 1
ATOM 635 C C . ILE A 1 82 ? -0.720 -11.067 8.265 1.00 92.88 82 ILE A C 1
ATOM 637 O O . ILE A 1 82 ? -0.343 -10.097 8.926 1.00 92.88 82 ILE A O 1
ATOM 641 N N . GLY A 1 83 ? -1.557 -11.995 8.736 1.00 86.25 83 GLY A N 1
ATOM 642 C CA . GLY A 1 83 ? -2.191 -11.928 10.054 1.00 86.25 83 GLY A CA 1
ATOM 643 C C . GLY A 1 83 ? -3.298 -10.868 10.146 1.00 86.25 83 GLY A C 1
ATOM 644 O O . GLY A 1 83 ? -3.646 -10.231 9.149 1.00 86.25 83 GLY A O 1
ATOM 645 N N . PRO A 1 84 ? -3.924 -10.700 11.325 1.00 90.31 84 PRO A N 1
ATOM 646 C CA . PRO A 1 84 ? -4.985 -9.728 11.505 1.00 90.31 84 PRO A CA 1
ATOM 647 C C . PRO A 1 84 ? -4.426 -8.306 11.464 1.00 90.31 84 PRO A C 1
ATOM 649 O O . PRO A 1 84 ? -3.596 -7.919 12.285 1.00 90.31 84 PRO A O 1
ATOM 652 N N . ALA A 1 85 ? -4.971 -7.497 10.562 1.00 96.62 85 ALA A N 1
ATOM 653 C CA . ALA A 1 85 ? -4.836 -6.054 10.644 1.00 96.62 85 ALA A CA 1
ATOM 654 C C . ALA A 1 85 ? -5.617 -5.521 11.856 1.00 96.62 85 ALA A C 1
ATOM 656 O O . ALA A 1 85 ? -6.695 -6.028 12.187 1.00 96.62 85 ALA A O 1
ATOM 657 N N . ARG A 1 86 ? -5.082 -4.510 12.539 1.00 98.00 86 ARG A N 1
ATOM 658 C CA . ARG A 1 86 ? -5.654 -3.949 13.767 1.00 98.00 86 ARG A CA 1
ATOM 659 C C . ARG A 1 86 ? -5.631 -2.429 13.743 1.00 98.00 86 ARG A C 1
ATOM 661 O O . ARG A 1 86 ? -4.686 -1.830 13.242 1.00 98.00 86 ARG A O 1
ATOM 668 N N . LEU A 1 87 ? -6.643 -1.827 14.361 1.00 98.00 87 LEU A N 1
ATOM 669 C CA . LEU A 1 87 ? -6.715 -0.398 14.647 1.00 98.00 87 LEU A CA 1
ATOM 670 C C . LEU A 1 87 ? -6.887 -0.202 16.153 1.00 98.00 87 LEU A C 1
ATOM 672 O O . LEU A 1 87 ? -7.793 -0.775 16.763 1.00 98.00 87 LEU A O 1
ATOM 676 N N . ALA A 1 88 ? -5.977 0.550 16.774 1.00 96.69 88 ALA A N 1
ATOM 677 C CA . ALA A 1 88 ? -5.919 0.714 18.229 1.00 96.69 88 ALA A CA 1
ATOM 678 C C . ALA A 1 88 ? -5.966 -0.639 18.984 1.00 96.69 88 ALA A C 1
ATOM 680 O O . ALA A 1 88 ? -6.659 -0.800 19.986 1.00 96.69 88 ALA A O 1
ATOM 681 N N . GLY A 1 89 ? -5.269 -1.653 18.453 1.00 96.00 89 GLY A N 1
ATOM 682 C CA . GLY A 1 89 ? -5.203 -3.012 19.011 1.00 96.00 89 GLY A CA 1
ATOM 683 C C . GLY A 1 89 ? -6.414 -3.912 18.720 1.00 96.00 89 GLY A C 1
ATOM 684 O O . GLY A 1 89 ? -6.323 -5.134 18.886 1.00 96.00 89 GLY A O 1
ATOM 685 N N . ARG A 1 90 ? -7.525 -3.354 18.227 1.00 96.44 90 ARG A N 1
ATOM 686 C CA . ARG A 1 90 ? -8.745 -4.102 17.891 1.00 96.44 90 ARG A CA 1
ATOM 687 C C . ARG A 1 90 ? -8.678 -4.625 16.453 1.00 96.44 90 ARG A C 1
ATOM 689 O O . ARG A 1 90 ? -8.185 -3.897 15.595 1.00 96.44 90 ARG A O 1
ATOM 696 N N . PRO A 1 91 ? -9.146 -5.855 16.162 1.00 96.56 91 PRO A N 1
ATOM 697 C CA . PRO A 1 91 ? -9.185 -6.369 14.795 1.00 96.56 91 PRO A CA 1
ATOM 698 C C . PRO A 1 91 ? -9.941 -5.430 13.850 1.00 96.56 91 PRO A C 1
ATOM 700 O O . PRO A 1 91 ? -11.076 -5.049 14.129 1.00 96.56 91 PRO A O 1
ATOM 703 N N . LEU A 1 92 ? -9.308 -5.087 12.732 1.00 97.19 92 LEU A N 1
ATOM 704 C CA . LEU A 1 92 ? -9.893 -4.297 11.658 1.00 97.19 92 LEU A CA 1
ATOM 705 C C . LEU A 1 92 ? -10.386 -5.246 10.560 1.00 97.19 92 LEU A C 1
ATOM 707 O O . LEU A 1 92 ? -9.630 -6.080 10.057 1.00 97.19 92 LEU A O 1
ATOM 711 N N . THR A 1 93 ? -11.665 -5.138 10.210 1.00 95.75 93 THR A N 1
ATOM 712 C CA . THR A 1 93 ? -12.369 -6.048 9.290 1.00 95.75 93 THR A CA 1
ATOM 713 C C . THR A 1 93 ? -13.036 -5.259 8.163 1.00 95.75 93 THR A C 1
ATOM 715 O O . THR A 1 93 ? -12.934 -4.040 8.145 1.00 95.75 93 THR A O 1
ATOM 718 N N . GLY A 1 94 ? -13.712 -5.934 7.225 1.00 95.94 94 GLY A N 1
ATOM 719 C CA . GLY A 1 94 ? -14.383 -5.262 6.100 1.00 95.94 94 GLY A CA 1
ATOM 720 C C . GLY A 1 94 ? -13.476 -4.990 4.896 1.00 95.94 94 GLY A C 1
ATOM 721 O O . GLY A 1 94 ? -13.796 -4.154 4.056 1.00 95.94 94 GLY A O 1
ATOM 722 N N . TRP A 1 95 ? -12.356 -5.710 4.801 1.00 97.50 95 TRP A N 1
ATOM 723 C CA . TRP A 1 95 ? -11.372 -5.528 3.742 1.00 97.50 95 TRP A CA 1
ATOM 724 C C . TRP A 1 95 ? -11.888 -5.924 2.359 1.00 97.50 95 TRP A C 1
ATOM 726 O O . TRP A 1 95 ? -12.432 -7.009 2.155 1.00 97.50 95 TRP A O 1
ATOM 736 N N . GLN A 1 96 ? -11.600 -5.066 1.389 1.00 97.75 96 GLN A N 1
ATOM 737 C CA . GLN A 1 96 ? -11.717 -5.325 -0.038 1.00 97.75 96 GLN A CA 1
ATOM 738 C C . GLN A 1 96 ? -10.307 -5.462 -0.608 1.00 97.75 96 GLN A C 1
ATOM 740 O O . GLN A 1 96 ? -9.491 -4.555 -0.453 1.00 97.75 96 GLN A O 1
ATOM 745 N N . ALA A 1 97 ? -10.017 -6.582 -1.265 1.00 95.81 97 ALA A N 1
ATOM 746 C CA . ALA A 1 97 ? -8.738 -6.811 -1.928 1.00 95.81 97 ALA A CA 1
ATOM 747 C C . ALA A 1 97 ? -8.921 -6.761 -3.448 1.00 95.81 97 ALA A C 1
ATOM 749 O O . ALA A 1 97 ? -9.795 -7.436 -3.991 1.00 95.81 97 ALA A O 1
ATOM 750 N N . ALA A 1 98 ? -8.087 -5.982 -4.133 1.00 95.25 98 ALA A N 1
ATOM 751 C CA . ALA A 1 98 ? -8.080 -5.882 -5.588 1.00 95.25 98 ALA A CA 1
ATOM 752 C C . ALA A 1 98 ? -6.644 -5.925 -6.116 1.00 95.25 98 ALA A C 1
ATOM 754 O O . ALA A 1 98 ? -5.787 -5.173 -5.654 1.00 95.25 98 ALA A O 1
ATOM 755 N N . SER A 1 99 ? -6.375 -6.790 -7.095 1.00 94.38 99 SER A N 1
ATOM 756 C CA . SER A 1 99 ? -5.115 -6.744 -7.839 1.00 94.38 99 SER A CA 1
ATOM 757 C C . SER A 1 99 ? -5.034 -5.458 -8.653 1.00 94.38 99 SER A C 1
ATOM 759 O O . SER A 1 99 ? -6.031 -5.036 -9.242 1.00 94.38 99 SER A O 1
ATOM 761 N N . VAL A 1 100 ? -3.849 -4.865 -8.724 1.00 93.62 100 VAL A N 1
ATOM 762 C CA . VAL A 1 100 ? -3.594 -3.737 -9.619 1.00 93.62 100 VAL A CA 1
ATOM 763 C C . VAL A 1 100 ? -3.216 -4.272 -10.991 1.00 93.62 100 VAL A C 1
ATOM 765 O O . VAL A 1 100 ? -2.239 -5.007 -11.135 1.00 93.62 100 VAL A O 1
ATOM 768 N N . ASP A 1 101 ? -3.994 -3.880 -11.990 1.00 93.56 101 ASP A N 1
ATOM 769 C CA . ASP A 1 101 ? -3.674 -4.091 -13.395 1.00 93.56 101 ASP A CA 1
ATOM 770 C C . ASP A 1 101 ? -2.693 -3.000 -13.848 1.00 93.56 101 ASP A C 1
ATOM 772 O O . ASP A 1 101 ? -3.075 -1.846 -14.056 1.00 93.56 101 ASP A O 1
ATOM 776 N N . LEU A 1 102 ? -1.406 -3.350 -13.918 1.00 90.62 102 LEU A N 1
ATOM 777 C CA . LEU A 1 102 ? -0.351 -2.405 -14.284 1.00 90.62 102 LEU A CA 1
ATOM 778 C C . LEU A 1 102 ? -0.455 -1.952 -15.743 1.00 90.62 102 LEU A C 1
ATOM 780 O O . LEU A 1 102 ? -0.163 -0.789 -16.017 1.00 90.62 102 LEU A O 1
ATOM 784 N N . ASP A 1 103 ? -0.918 -2.813 -16.649 1.00 91.75 103 ASP A N 1
ATOM 785 C CA . ASP A 1 103 ? -1.093 -2.452 -18.057 1.00 91.75 103 ASP A CA 1
ATOM 786 C C . ASP A 1 103 ? -2.195 -1.394 -18.180 1.00 91.75 103 ASP A C 1
ATOM 788 O O . ASP A 1 103 ? -1.997 -0.343 -18.793 1.00 91.75 103 ASP A O 1
ATOM 792 N N . ALA A 1 104 ? -3.314 -1.590 -17.476 1.00 92.25 104 ALA A N 1
ATOM 793 C CA . ALA A 1 104 ? -4.379 -0.593 -17.406 1.00 92.25 104 ALA A CA 1
ATOM 794 C C . ALA A 1 104 ? -3.921 0.731 -16.759 1.00 92.25 104 ALA A C 1
ATOM 796 O O . ALA A 1 104 ? -4.372 1.808 -17.165 1.00 92.25 104 ALA A O 1
ATOM 797 N N . VAL A 1 105 ? -3.025 0.679 -15.763 1.00 91.31 105 VAL A N 1
ATOM 798 C CA . VAL A 1 105 ? -2.436 1.876 -15.136 1.00 91.31 105 VAL A CA 1
ATOM 799 C C . VAL A 1 105 ? -1.549 2.637 -16.120 1.00 91.31 105 VAL A C 1
ATOM 801 O O . VAL A 1 105 ? -1.679 3.859 -16.226 1.00 91.31 105 VAL A O 1
ATOM 804 N N . VAL A 1 106 ? -0.684 1.943 -16.864 1.00 90.12 106 VAL A N 1
ATOM 805 C CA . VAL A 1 106 ? 0.157 2.551 -17.907 1.00 90.12 106 VAL A CA 1
ATOM 806 C C . VAL A 1 106 ? -0.722 3.192 -18.980 1.00 90.12 106 VAL A C 1
ATOM 808 O O . VAL A 1 106 ? -0.553 4.372 -19.296 1.00 90.12 106 VAL A O 1
ATOM 811 N N . ASP A 1 107 ? -1.726 2.468 -19.467 1.00 92.38 107 ASP A N 1
ATOM 812 C CA . ASP A 1 107 ? -2.695 2.969 -20.438 1.00 92.38 107 ASP A CA 1
ATOM 813 C C . ASP A 1 107 ? -3.405 4.233 -19.945 1.00 92.38 107 ASP A C 1
ATOM 815 O O . ASP A 1 107 ? -3.527 5.218 -20.679 1.00 92.38 107 ASP A O 1
ATOM 819 N N . ALA A 1 108 ? -3.857 4.248 -18.691 1.00 90.88 108 ALA A N 1
ATOM 820 C CA . ALA A 1 108 ? -4.464 5.427 -18.089 1.00 90.88 108 ALA A CA 1
ATOM 821 C C . ALA A 1 108 ? -3.471 6.600 -17.997 1.00 90.88 108 ALA A C 1
ATOM 823 O O . ALA A 1 108 ? -3.830 7.727 -18.344 1.00 90.88 108 ALA A O 1
ATOM 824 N N . ALA A 1 109 ? -2.221 6.344 -17.602 1.00 89.94 109 ALA A N 1
ATOM 825 C CA . ALA A 1 109 ? -1.180 7.363 -17.482 1.00 89.94 109 ALA A CA 1
ATOM 826 C C . ALA A 1 109 ? -0.811 8.005 -18.830 1.00 89.94 109 ALA A C 1
ATOM 828 O O . ALA A 1 109 ? -0.481 9.189 -18.874 1.00 89.94 109 ALA A O 1
ATOM 829 N N . THR A 1 110 ? -0.911 7.273 -19.946 1.00 88.81 110 THR A N 1
ATOM 830 C CA . THR A 1 110 ? -0.687 7.855 -21.285 1.00 88.81 110 THR A CA 1
ATOM 831 C C . THR A 1 110 ? -1.771 8.848 -21.711 1.00 88.81 110 THR A C 1
ATOM 833 O O . THR A 1 110 ? -1.488 9.745 -22.506 1.00 88.81 110 THR A O 1
ATOM 836 N N . ARG A 1 111 ? -2.993 8.707 -21.178 1.00 89.62 111 ARG A N 1
ATOM 837 C CA . ARG A 1 111 ? -4.158 9.554 -21.494 1.00 89.62 111 ARG A CA 1
ATOM 838 C C . ARG A 1 111 ? -4.386 10.672 -20.477 1.00 89.62 111 ARG A C 1
ATOM 840 O O . ARG A 1 111 ? -5.085 11.638 -20.778 1.00 89.62 111 ARG A O 1
ATOM 847 N N . ALA A 1 112 ? -3.854 10.528 -19.267 1.00 87.94 112 ALA A N 1
ATOM 848 C CA . ALA A 1 112 ? -4.035 11.488 -18.191 1.00 87.94 112 ALA A CA 1
ATOM 849 C C . ALA A 1 112 ? -3.201 12.766 -18.416 1.00 87.94 112 ALA A C 1
ATOM 851 O O . ALA A 1 112 ? -2.095 12.700 -18.960 1.00 87.94 112 ALA A O 1
ATOM 852 N N . PRO A 1 113 ? -3.687 13.939 -17.968 1.00 88.56 113 PRO A N 1
ATOM 853 C CA . PRO A 1 113 ? -2.868 15.142 -17.943 1.00 88.56 113 PRO A CA 1
ATOM 854 C C . PRO A 1 113 ? -1.705 14.969 -16.962 1.00 88.56 113 PRO A C 1
ATOM 856 O O . PRO A 1 113 ? -1.868 14.391 -15.884 1.00 88.56 113 PRO A O 1
ATOM 859 N N . VAL A 1 114 ? -0.545 15.523 -17.314 1.00 87.06 114 VAL A N 1
ATOM 860 C CA . VAL A 1 114 ? 0.611 15.578 -16.415 1.00 87.06 114 VAL A CA 1
ATOM 861 C C . VAL A 1 114 ? 0.266 16.453 -15.211 1.00 87.06 114 VAL A C 1
ATOM 863 O O . VAL A 1 114 ? -0.301 17.538 -15.355 1.00 87.06 114 VAL A O 1
ATOM 866 N N . ARG A 1 115 ? 0.604 15.973 -14.016 1.00 86.50 115 ARG A N 1
ATOM 867 C CA . ARG A 1 115 ? 0.391 16.676 -12.748 1.00 86.50 115 ARG A CA 1
ATOM 868 C C . ARG A 1 115 ? 1.724 16.924 -12.054 1.00 86.50 115 ARG A C 1
ATOM 870 O O . ARG A 1 115 ? 2.715 16.257 -12.343 1.00 86.50 115 ARG A O 1
ATOM 877 N N . ALA A 1 116 ? 1.729 17.891 -11.138 1.00 86.31 116 ALA A N 1
ATOM 878 C CA . ALA A 1 116 ? 2.846 18.081 -10.223 1.00 86.31 116 ALA A CA 1
ATOM 879 C C . ALA A 1 116 ? 3.048 16.824 -9.365 1.00 86.31 116 ALA A C 1
ATOM 881 O O . ALA A 1 116 ? 2.089 16.106 -9.073 1.00 86.31 116 ALA A O 1
ATOM 882 N N . LEU A 1 117 ? 4.297 16.585 -8.965 1.00 86.19 117 LEU A N 1
ATOM 883 C CA . LEU A 1 117 ? 4.655 15.471 -8.097 1.00 86.19 117 LEU A CA 1
ATOM 884 C C . LEU A 1 117 ? 3.881 15.547 -6.776 1.00 86.19 117 LEU A C 1
ATOM 886 O O . LEU A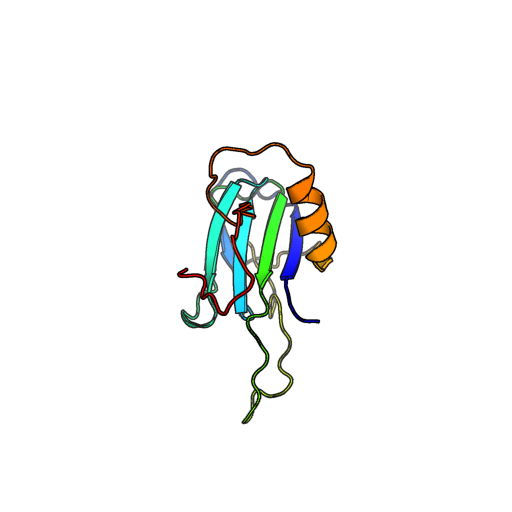 1 117 ? 3.858 16.594 -6.126 1.00 86.19 117 LEU A O 1
ATOM 890 N N . ALA A 1 118 ? 3.295 14.423 -6.375 1.00 84.38 118 ALA A N 1
ATOM 891 C CA . ALA A 1 118 ? 2.681 14.240 -5.069 1.00 84.38 118 ALA A CA 1
ATOM 892 C C . ALA A 1 118 ? 3.499 13.248 -4.235 1.00 84.38 118 ALA A C 1
ATOM 894 O O . ALA A 1 118 ? 4.246 12.430 -4.773 1.00 84.38 118 ALA A O 1
ATOM 895 N N . ALA A 1 119 ? 3.354 13.298 -2.912 1.00 86.19 119 ALA A N 1
ATOM 896 C CA . ALA A 1 119 ? 3.886 12.250 -2.049 1.00 86.19 119 ALA A CA 1
ATOM 897 C C . ALA A 1 119 ? 3.185 10.902 -2.335 1.00 86.19 119 ALA A C 1
ATOM 899 O O . ALA A 1 119 ? 2.042 10.876 -2.789 1.00 86.19 119 ALA A O 1
ATOM 900 N N . GLY A 1 120 ? 3.854 9.785 -2.036 1.00 85.31 120 GLY A N 1
ATOM 901 C CA . GLY A 1 120 ? 3.303 8.434 -2.201 1.00 85.31 120 GLY A CA 1
ATOM 902 C C . GLY A 1 120 ? 3.606 7.782 -3.555 1.00 85.31 120 GLY A C 1
ATOM 903 O O . GLY A 1 120 ? 4.575 8.133 -4.231 1.00 85.31 120 GLY A O 1
ATOM 904 N N . ALA A 1 121 ? 2.795 6.788 -3.928 1.00 85.75 121 ALA A N 1
ATOM 905 C CA . ALA A 1 121 ? 2.971 6.024 -5.161 1.00 85.75 121 ALA A CA 1
ATOM 906 C C . ALA A 1 121 ? 2.530 6.843 -6.388 1.00 85.75 121 ALA A C 1
ATOM 908 O O . ALA A 1 121 ? 1.386 7.288 -6.470 1.00 85.75 121 ALA A O 1
ATOM 909 N N . ASN A 1 122 ? 3.437 7.018 -7.352 1.00 88.88 122 ASN A N 1
ATOM 910 C CA . ASN A 1 122 ? 3.220 7.814 -8.561 1.00 88.88 122 ASN A CA 1
ATOM 911 C C . ASN A 1 122 ? 3.622 7.031 -9.817 1.00 88.88 122 ASN A C 1
ATOM 913 O O . ASN A 1 122 ? 4.485 6.157 -9.766 1.00 88.88 122 ASN A O 1
ATOM 917 N N . VAL A 1 123 ? 3.040 7.407 -10.958 1.00 90.38 123 VAL A N 1
ATOM 918 C CA . VAL A 1 123 ? 3.448 6.924 -12.284 1.00 90.38 123 VAL A CA 1
ATOM 919 C C . VAL A 1 123 ? 4.105 8.069 -13.042 1.00 90.38 123 VAL A C 1
ATOM 921 O O . VAL A 1 123 ? 3.506 9.132 -13.210 1.00 90.38 123 VAL A O 1
ATOM 924 N N . PHE A 1 124 ? 5.324 7.839 -13.522 1.00 90.00 124 PHE A N 1
ATOM 925 C CA . PHE A 1 124 ? 6.074 8.793 -14.333 1.00 90.00 124 PHE A CA 1
ATOM 926 C C . PHE A 1 124 ? 6.096 8.339 -15.790 1.00 90.00 124 PHE A C 1
ATOM 928 O O . PHE A 1 124 ? 6.250 7.154 -16.081 1.00 90.00 124 PHE A O 1
ATOM 935 N N . ARG A 1 125 ? 5.966 9.293 -16.713 1.00 87.31 125 ARG A N 1
ATOM 936 C CA . ARG A 1 125 ? 6.047 9.057 -18.157 1.00 87.31 125 ARG A CA 1
ATOM 937 C C . ARG A 1 125 ? 6.972 10.087 -18.792 1.00 87.31 125 ARG A C 1
ATOM 939 O O . ARG A 1 125 ? 6.825 11.280 -18.542 1.00 87.31 125 ARG A O 1
ATOM 946 N N . ALA A 1 126 ? 7.860 9.620 -19.661 1.00 86.94 126 ALA A N 1
ATOM 947 C CA . ALA A 1 126 ? 8.717 10.449 -20.499 1.00 86.94 126 ALA A CA 1
ATOM 948 C C . ALA A 1 126 ? 8.749 9.893 -21.930 1.00 86.94 126 ALA A C 1
ATOM 950 O O . ALA A 1 126 ? 8.492 8.709 -22.150 1.00 86.94 126 ALA A O 1
ATOM 951 N N . VAL A 1 127 ? 9.049 10.758 -22.897 1.00 88.19 127 VAL A N 1
ATOM 952 C CA . VAL A 1 127 ? 9.281 10.399 -24.302 1.00 88.19 127 VAL A CA 1
ATOM 953 C C . VAL A 1 127 ? 10.613 11.017 -24.706 1.00 88.19 127 VAL A C 1
ATOM 955 O O . VAL A 1 127 ? 10.877 12.168 -24.363 1.00 88.19 127 VAL A O 1
ATOM 958 N N . PHE A 1 128 ? 11.448 10.257 -25.406 1.00 90.44 128 PHE A N 1
ATOM 959 C CA . PHE A 1 128 ? 12.726 10.721 -25.937 1.00 90.44 128 PHE A CA 1
ATOM 960 C C . PHE A 1 128 ? 12.928 10.174 -27.352 1.00 90.44 128 PHE A C 1
ATOM 962 O O . PHE A 1 128 ? 12.383 9.127 -27.703 1.00 90.44 128 PHE A O 1
ATOM 969 N N . GLU A 1 129 ? 13.688 10.905 -28.162 1.00 94.38 129 GLU A N 1
ATOM 970 C CA . GLU A 1 129 ? 14.009 10.538 -29.542 1.00 94.38 129 GLU A CA 1
ATOM 971 C C . GLU A 1 129 ? 15.381 9.857 -29.608 1.00 94.38 129 GLU A C 1
ATOM 973 O O . GLU A 1 129 ? 16.280 10.176 -28.828 1.00 94.38 129 GLU A O 1
ATOM 978 N N . LEU A 1 130 ? 15.536 8.908 -30.535 1.00 94.94 130 LEU A N 1
ATOM 979 C CA . LEU A 1 130 ? 16.792 8.207 -30.797 1.00 94.94 130 LEU A CA 1
ATOM 980 C C . LEU A 1 130 ? 17.091 8.221 -32.295 1.00 94.94 130 LEU A C 1
ATOM 982 O O . LEU A 1 130 ? 16.264 7.776 -33.088 1.00 94.94 130 LEU A O 1
ATOM 986 N N . ASP A 1 131 ? 18.305 8.630 -32.666 1.00 94.06 131 ASP A N 1
ATOM 987 C CA . ASP A 1 131 ? 18.757 8.618 -34.066 1.00 94.06 131 ASP A CA 1
ATOM 988 C C . ASP A 1 131 ? 18.849 7.193 -34.634 1.00 94.06 131 ASP A C 1
ATOM 990 O O . ASP A 1 131 ? 18.644 6.957 -35.824 1.00 94.06 131 ASP A O 1
ATOM 994 N N . ARG A 1 132 ? 19.180 6.221 -33.774 1.00 95.44 132 ARG A N 1
ATOM 995 C CA . ARG A 1 132 ? 19.212 4.790 -34.090 1.00 95.44 132 ARG A CA 1
ATOM 996 C C . ARG A 1 132 ? 18.984 3.950 -32.826 1.00 95.44 132 ARG A C 1
ATOM 998 O O . ARG A 1 132 ? 19.461 4.348 -31.762 1.00 95.44 132 ARG A O 1
ATOM 1005 N N . PRO A 1 133 ? 18.323 2.781 -32.919 1.00 94.56 133 PRO A N 1
ATOM 1006 C CA . PRO A 1 133 ? 18.235 1.843 -31.803 1.00 94.56 133 PRO A CA 1
ATOM 1007 C C . PRO A 1 133 ? 19.622 1.384 -31.337 1.00 94.56 133 PRO A C 1
ATOM 1009 O O . PRO A 1 133 ? 20.525 1.177 -32.152 1.00 94.56 133 PRO A O 1
ATOM 1012 N N . GLY A 1 134 ? 19.780 1.198 -30.031 1.00 94.06 134 GLY A N 1
ATOM 1013 C CA . GLY A 1 134 ? 21.004 0.693 -29.418 1.00 94.06 134 GLY A CA 1
ATOM 1014 C C . GLY A 1 134 ? 20.788 0.350 -27.949 1.00 94.06 134 GLY A C 1
ATOM 1015 O O . GLY A 1 134 ? 19.742 0.675 -27.382 1.00 94.06 134 GLY A O 1
ATOM 1016 N N . ASP A 1 135 ? 21.779 -0.301 -27.346 1.00 94.69 135 ASP A N 1
ATOM 1017 C CA . ASP A 1 135 ? 21.745 -0.636 -25.926 1.00 94.69 135 ASP A CA 1
ATOM 1018 C C . ASP A 1 135 ? 21.823 0.644 -25.090 1.00 94.69 135 ASP A C 1
ATOM 1020 O O . ASP A 1 135 ? 22.755 1.442 -25.215 1.00 94.69 135 ASP A O 1
ATOM 1024 N N . LEU A 1 136 ? 20.824 0.834 -24.233 1.00 91.50 136 LEU A N 1
ATOM 1025 C CA . LEU A 1 136 ? 20.719 1.950 -23.303 1.00 91.50 136 LEU A CA 1
ATOM 1026 C C . LEU A 1 136 ? 20.383 1.401 -21.919 1.00 91.50 136 LEU A C 1
ATOM 1028 O O . LEU A 1 136 ? 19.690 0.392 -21.790 1.00 91.50 136 LEU A O 1
ATOM 1032 N N . ALA A 1 137 ? 20.841 2.095 -20.883 1.00 91.88 137 ALA A N 1
ATOM 1033 C CA . ALA A 1 137 ? 20.470 1.813 -19.506 1.00 91.88 137 ALA A CA 1
ATOM 1034 C C . ALA A 1 137 ? 19.709 3.007 -18.929 1.00 91.88 137 ALA A C 1
ATOM 1036 O O . ALA A 1 137 ? 20.094 4.159 -19.137 1.00 91.88 137 ALA A O 1
ATOM 1037 N N . LEU A 1 138 ? 18.642 2.726 -18.183 1.00 88.56 138 LEU A N 1
ATOM 1038 C CA . LEU A 1 138 ? 17.972 3.728 -17.366 1.00 88.56 138 LEU A CA 1
ATOM 1039 C C . LEU A 1 138 ? 18.695 3.818 -16.019 1.00 88.56 138 LEU A C 1
ATOM 1041 O O . LEU A 1 138 ? 18.815 2.818 -15.316 1.00 88.56 138 LEU A O 1
ATOM 1045 N N . SER A 1 139 ? 19.178 5.009 -15.673 1.00 89.00 139 SER A N 1
ATOM 1046 C CA . SER A 1 139 ? 19.729 5.299 -14.347 1.00 89.00 139 SER A CA 1
ATOM 1047 C C . SER A 1 139 ? 18.588 5.752 -13.437 1.00 89.00 139 SER A C 1
ATOM 1049 O O . SER A 1 139 ? 17.988 6.792 -13.707 1.00 89.00 139 SER A O 1
ATOM 1051 N N . THR A 1 140 ? 18.289 4.972 -12.399 1.00 74.50 140 THR A N 1
ATOM 1052 C CA . THR A 1 140 ? 17.185 5.196 -11.447 1.00 74.50 140 THR A CA 1
ATOM 1053 C C . THR A 1 140 ? 17.695 5.498 -10.054 1.00 74.50 140 THR A C 1
ATOM 1055 O O . THR A 1 140 ? 18.624 4.772 -9.633 1.00 74.50 140 THR A O 1
#

Secondary structure (DSSP, 8-state):
--EEEEEEEEEEEESS-EEEE-SEEESEEEEEETTEEEEEEETTTT--EEEES-EEEEEEEEEEE-----SGGGTT---EEES--EETTEEP---EEEE--HHHHHHHHHHSPP----SSS----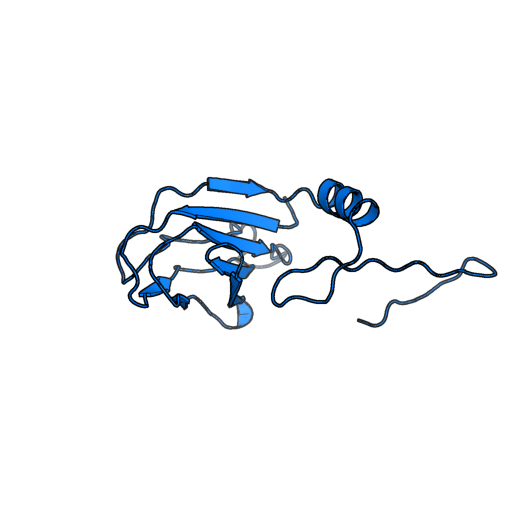-----SS--------

Foldseek 3Di:
DAFKKKKKDFFDPWQAKKKKFAQAAQAKKFKDFQNHTQGMAGRVVVRTIGIDNGRGGMIIIMGHNPDADDDDDRHPPDHGGDHFIDINNHGDDDIDMDGDDVVVVVVVVVVDDDDDDDPTDDDDDDDDDDPDDDDDDDDD

Radius of gyration: 17.92 Å; chains: 1; bounding box: 37×41×53 Å

Organism: NCBI:txid304889

Sequence (140 aa):
SRGFVRYRTELADGFAPAVFSVDEVRDRAWVSLDGDPVGVLARELHERVILLPRATGTLDVLVEDEGRVNYGPRIGEPKGLIGPARLAGRPLTGWQAASVDLDAVVDAATRAPVRALAAGANVFRAVFELDRPGDLALST